Protein AF-A0A967TN69-F1 (afdb_monomer_lite)

Sequence (39 aa):
MIAQHRMVYDALGDRMKGEIHALSMRTLTPEQWAREQAA

pLDDT: mean 72.78, std 9.35, range [55.5, 89.44]

Radius of gyration: 12.67 Å; chains: 1; bounding box: 34×18×25 Å

Secondary structure (DSSP, 8-state):
-HHHHHHHHHHHGGGGTTS-S--------HHHHHHHTT-

Structure (mmCIF, N/CA/C/O backbone):
data_AF-A0A967TN69-F1
#
_entry.id   AF-A0A967TN69-F1
#
loop_
_atom_site.group_PDB
_atom_site.id
_atom_site.type_symbol
_atom_site.label_atom_id
_atom_site.label_alt_id
_atom_site.label_comp_id
_atom_site.label_asym_id
_atom_site.label_entity_id
_atom_site.label_seq_id
_atom_site.pdbx_PDB_ins_code
_atom_site.Cartn_x
_atom_site.Cartn_y
_atom_site.Cartn_z
_atom_site.occupancy
_atom_site.B_iso_or_equiv
_atom_site.auth_seq_id
_atom_site.auth_comp_id
_atom_site.auth_asym_id
_atom_site.auth_atom_id
_atom_site.pdbx_PDB_model_num
ATOM 1 N N . MET A 1 1 ? 2.533 8.954 -7.352 1.00 60.47 1 MET A N 1
ATOM 2 C CA . MET A 1 1 ? 2.453 7.979 -6.238 1.00 60.47 1 MET A CA 1
ATOM 3 C C . MET A 1 1 ? 1.030 7.733 -5.718 1.00 60.47 1 MET A C 1
ATOM 5 O O . MET A 1 1 ? 0.782 6.653 -5.215 1.00 60.47 1 MET A O 1
ATOM 9 N N . ILE A 1 2 ? 0.063 8.642 -5.899 1.00 64.88 2 ILE A N 1
ATOM 10 C CA . ILE A 1 2 ? -1.311 8.474 -5.368 1.00 64.88 2 ILE A CA 1
ATOM 11 C C . ILE A 1 2 ? -2.095 7.317 -6.025 1.00 64.88 2 ILE A C 1
ATOM 13 O O . ILE A 1 2 ? -2.802 6.590 -5.335 1.00 64.88 2 ILE A O 1
ATOM 17 N N . ALA A 1 3 ? -1.946 7.103 -7.339 1.00 75.44 3 ALA A N 1
ATOM 18 C CA . ALA A 1 3 ? -2.707 6.081 -8.071 1.00 75.44 3 ALA A CA 1
ATOM 19 C C . ALA A 1 3 ? -2.408 4.640 -7.614 1.00 75.44 3 ALA A C 1
ATOM 21 O O . ALA A 1 3 ? -3.320 3.832 -7.476 1.00 75.44 3 ALA A O 1
ATOM 22 N N . GLN A 1 4 ? -1.140 4.332 -7.325 1.00 71.94 4 GLN A N 1
ATOM 23 C CA . GLN A 1 4 ? -0.747 3.012 -6.823 1.00 71.94 4 GLN A CA 1
ATOM 24 C C . GLN A 1 4 ? -1.274 2.783 -5.407 1.00 71.94 4 GLN A C 1
ATOM 26 O O . GLN A 1 4 ? -1.818 1.724 -5.118 1.00 71.94 4 GLN A O 1
ATOM 31 N N . HIS A 1 5 ? -1.193 3.804 -4.547 1.00 70.44 5 HIS A N 1
ATOM 32 C CA . HIS A 1 5 ? -1.746 3.719 -3.199 1.00 70.44 5 HIS A CA 1
ATOM 33 C C . HIS A 1 5 ? -3.254 3.468 -3.242 1.00 70.44 5 HIS A C 1
ATOM 35 O O . HIS A 1 5 ? -3.728 2.588 -2.538 1.00 70.44 5 HIS A O 1
ATOM 41 N N . ARG A 1 6 ? -4.001 4.165 -4.109 1.00 77.12 6 ARG A N 1
ATOM 42 C CA . ARG A 1 6 ? -5.451 3.966 -4.263 1.00 77.12 6 ARG A CA 1
ATOM 43 C C . ARG A 1 6 ? -5.798 2.515 -4.611 1.00 77.12 6 ARG A C 1
ATOM 45 O O . ARG A 1 6 ? -6.616 1.920 -3.928 1.00 77.12 6 ARG A O 1
ATOM 52 N N . MET A 1 7 ? -5.111 1.936 -5.595 1.00 79.56 7 MET A N 1
ATOM 53 C CA . MET A 1 7 ? -5.333 0.551 -6.031 1.00 79.56 7 MET A CA 1
ATOM 54 C C . MET A 1 7 ? -5.067 -0.465 -4.912 1.00 79.56 7 MET A C 1
ATOM 56 O O . MET A 1 7 ? -5.806 -1.432 -4.752 1.00 79.56 7 MET A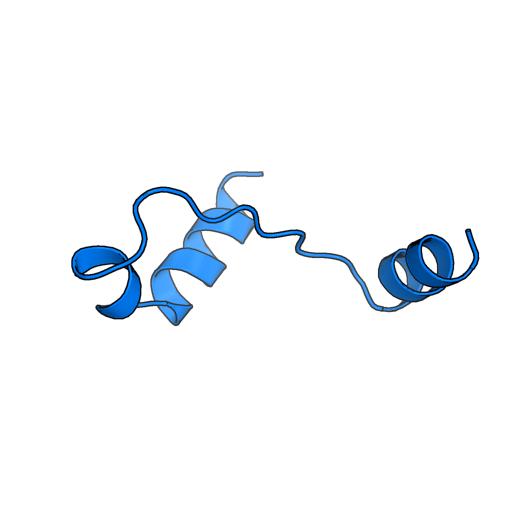 O 1
ATOM 60 N N . VAL A 1 8 ? -4.027 -0.229 -4.113 1.00 73.62 8 VAL A N 1
ATOM 61 C CA . VAL A 1 8 ? -3.674 -1.106 -2.994 1.00 73.62 8 VAL A CA 1
ATOM 62 C C . VAL A 1 8 ? -4.645 -0.936 -1.820 1.00 73.62 8 VAL A C 1
ATOM 64 O O . VAL A 1 8 ? -5.027 -1.922 -1.197 1.00 73.62 8 VAL A O 1
ATOM 67 N N . TYR A 1 9 ? -5.102 0.288 -1.548 1.00 71.25 9 TYR A N 1
ATOM 68 C CA . TYR A 1 9 ? -6.149 0.555 -0.557 1.00 71.25 9 TYR A CA 1
ATOM 69 C C . TYR A 1 9 ? -7.480 -0.102 -0.937 1.00 71.25 9 TYR A C 1
ATOM 71 O O . TYR A 1 9 ? -8.104 -0.735 -0.087 1.00 71.25 9 TYR A O 1
ATOM 79 N N . ASP A 1 10 ? -7.879 -0.009 -2.207 1.00 78.56 10 ASP A N 1
ATOM 80 C CA . ASP A 1 10 ? -9.095 -0.649 -2.714 1.00 78.56 10 ASP A CA 1
ATOM 81 C C . ASP A 1 10 ? -9.001 -2.185 -2.600 1.00 78.56 10 ASP A C 1
ATOM 83 O O . ASP A 1 10 ? -9.977 -2.837 -2.235 1.00 78.56 10 ASP A O 1
ATOM 87 N N . ALA A 1 11 ? -7.816 -2.769 -2.821 1.00 79.88 11 ALA A N 1
ATOM 88 C CA . ALA A 1 11 ? -7.576 -4.206 -2.655 1.00 79.88 11 ALA A CA 1
ATOM 89 C C . ALA A 1 11 ? -7.531 -4.669 -1.182 1.00 79.88 11 ALA A C 1
ATOM 91 O O . ALA A 1 11 ? -7.882 -5.810 -0.881 1.00 79.88 11 ALA A O 1
ATOM 92 N N . LEU A 1 12 ? -7.095 -3.806 -0.257 1.00 74.44 12 LEU A N 1
ATOM 93 C CA . LEU A 1 12 ? -7.025 -4.103 1.181 1.00 74.44 12 LEU A CA 1
ATOM 94 C C . LEU A 1 12 ? -8.394 -4.035 1.876 1.00 74.44 12 LEU A C 1
ATOM 96 O O . LEU A 1 12 ? -8.577 -4.679 2.915 1.00 74.44 12 LEU A O 1
ATOM 100 N N . GLY A 1 13 ? -9.350 -3.291 1.309 1.00 73.06 13 GLY A N 1
ATOM 101 C CA . GLY A 1 13 ? -10.740 -3.242 1.765 1.00 73.06 13 GLY A CA 1
ATOM 102 C C . GLY A 1 13 ? -10.868 -2.975 3.270 1.00 73.06 13 GLY A C 1
ATOM 103 O O . GLY A 1 13 ? -10.298 -2.025 3.807 1.00 73.06 13 GLY A O 1
ATOM 104 N N . ASP A 1 14 ? -11.600 -3.838 3.976 1.00 63.94 14 ASP A N 1
ATOM 105 C CA . ASP A 1 14 ? -11.864 -3.680 5.412 1.00 63.94 14 ASP A CA 1
ATOM 106 C C . ASP A 1 14 ? -10.696 -4.090 6.329 1.00 63.94 14 ASP A C 1
ATOM 108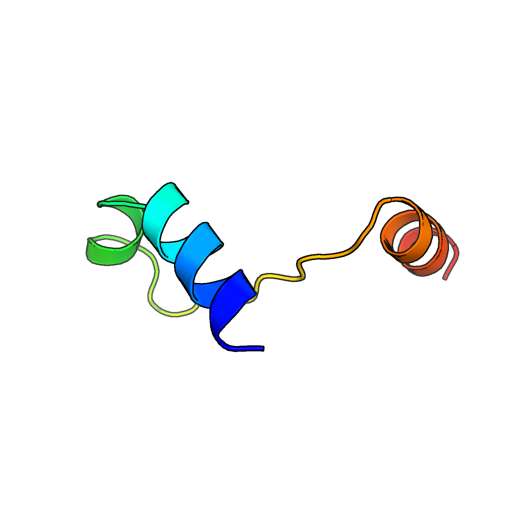 O O . ASP A 1 14 ? -10.715 -3.769 7.518 1.00 63.94 14 ASP A O 1
ATOM 112 N N . ARG A 1 15 ? -9.626 -4.718 5.811 1.00 62.84 15 ARG A N 1
ATOM 113 C CA . ARG A 1 15 ? -8.450 -5.101 6.629 1.00 62.84 15 ARG A CA 1
ATOM 114 C C . ARG A 1 15 ? -7.640 -3.888 7.098 1.00 62.84 15 ARG A C 1
ATOM 116 O O . ARG A 1 15 ? -6.953 -3.960 8.112 1.00 62.84 15 ARG A O 1
ATOM 123 N N . MET A 1 16 ? -7.772 -2.758 6.402 1.00 61.38 16 MET A N 1
ATOM 124 C CA . MET A 1 16 ? -7.180 -1.467 6.778 1.00 61.38 16 MET A CA 1
ATOM 125 C C . MET A 1 16 ? -7.907 -0.784 7.951 1.00 61.38 16 MET A C 1
ATOM 127 O O . MET A 1 16 ? -7.338 0.107 8.573 1.00 61.38 16 MET A O 1
ATOM 131 N N . LYS A 1 17 ? -9.149 -1.181 8.273 1.00 59.44 17 LYS A N 1
ATOM 132 C CA . LYS A 1 17 ? -9.967 -0.530 9.316 1.00 59.44 17 LYS A CA 1
ATOM 133 C C . LYS A 1 17 ? -9.794 -1.118 10.722 1.00 59.44 17 LYS A C 1
ATOM 135 O O . LYS A 1 17 ? -10.248 -0.491 11.672 1.00 59.44 17 LYS A O 1
ATOM 140 N N . GLY A 1 18 ? -9.198 -2.306 10.857 1.00 63.00 18 GLY A N 1
ATOM 141 C CA . GLY A 1 18 ? -9.182 -3.062 12.120 1.00 63.00 18 GLY A CA 1
ATOM 142 C C . GLY A 1 18 ? -7.838 -3.096 12.855 1.00 63.00 18 GLY A C 1
ATOM 143 O O . GLY A 1 18 ? -7.773 -2.710 14.015 1.00 63.00 18 GLY A O 1
ATOM 144 N N . GLU A 1 19 ? -6.771 -3.569 12.200 1.00 58.53 19 GLU A N 1
ATOM 145 C CA . GLU A 1 19 ? -5.547 -4.026 12.899 1.00 58.53 19 GLU A CA 1
ATOM 146 C C . GLU A 1 19 ? -4.250 -3.333 12.448 1.00 58.53 19 GLU A C 1
ATOM 148 O O . GLU A 1 19 ? -3.194 -3.503 13.055 1.00 58.53 19 GLU A O 1
ATOM 153 N N . ILE A 1 20 ? -4.301 -2.534 11.381 1.00 62.91 20 ILE A N 1
ATOM 154 C CA . ILE A 1 20 ? -3.111 -1.971 10.744 1.00 62.91 20 ILE A CA 1
ATOM 155 C C . ILE A 1 20 ? -2.980 -0.486 11.101 1.00 62.91 20 ILE A C 1
ATOM 157 O O . ILE A 1 20 ? -3.591 0.372 10.471 1.00 62.91 20 ILE A O 1
ATOM 161 N N . HIS A 1 21 ? -2.160 -0.165 12.106 1.00 63.56 21 HIS A N 1
ATOM 162 C CA . HIS A 1 21 ? -1.880 1.228 12.494 1.00 63.56 21 HIS A CA 1
ATOM 163 C C . HIS A 1 21 ? -0.835 1.916 11.598 1.00 63.56 21 HIS A C 1
ATOM 165 O O . HIS A 1 21 ? -0.888 3.130 11.412 1.00 63.56 21 HIS A O 1
ATOM 171 N N . ALA A 1 22 ? 0.089 1.153 11.006 1.00 63.88 22 ALA A N 1
ATOM 172 C CA . ALA A 1 22 ? 1.004 1.620 9.968 1.00 63.88 22 ALA A CA 1
ATOM 173 C C . ALA A 1 22 ? 1.453 0.435 9.103 1.00 63.88 22 ALA A C 1
ATOM 175 O O . ALA A 1 22 ? 1.974 -0.552 9.617 1.00 63.88 22 ALA A O 1
ATOM 176 N N . LEU A 1 23 ? 1.268 0.539 7.787 1.00 67.44 23 LEU A N 1
ATOM 177 C CA . LEU A 1 23 ? 1.720 -0.457 6.817 1.00 67.44 23 LEU A CA 1
ATOM 178 C C . LEU A 1 23 ? 2.669 0.206 5.832 1.00 67.44 23 LEU A C 1
ATOM 180 O O . LEU A 1 23 ? 2.272 1.094 5.078 1.00 67.44 23 LEU A O 1
ATOM 184 N N . SER A 1 24 ? 3.924 -0.234 5.835 1.00 68.12 24 SER A N 1
ATOM 185 C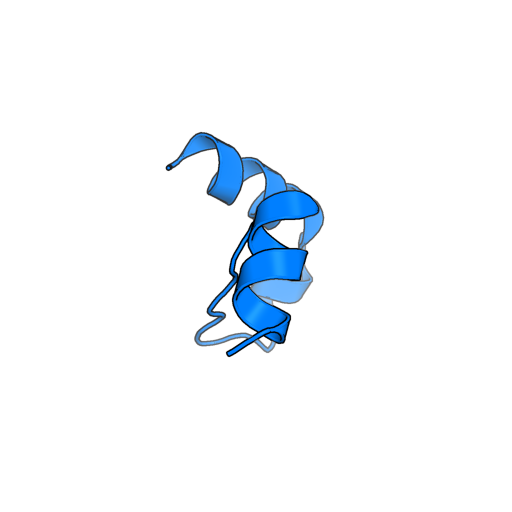 CA . SER A 1 24 ? 4.873 0.131 4.788 1.00 68.12 24 SER A CA 1
ATOM 186 C C . SER A 1 24 ? 4.764 -0.898 3.667 1.00 68.12 24 SER A C 1
ATOM 188 O O . SER A 1 24 ? 5.099 -2.063 3.860 1.00 68.12 24 SER A O 1
ATOM 190 N N . MET A 1 25 ? 4.252 -0.479 2.510 1.00 70.81 25 MET A N 1
ATOM 191 C CA . MET A 1 25 ? 4.169 -1.320 1.313 1.00 70.81 25 MET A CA 1
ATOM 192 C C . MET A 1 25 ? 5.122 -0.791 0.258 1.00 70.81 25 MET A C 1
ATOM 194 O O . MET A 1 25 ? 5.123 0.403 -0.041 1.00 70.81 25 MET A O 1
ATOM 198 N N . ARG A 1 26 ? 5.906 -1.695 -0.330 1.00 73.50 26 ARG A N 1
ATOM 199 C CA . ARG A 1 26 ? 6.733 -1.410 -1.501 1.00 73.50 26 ARG A CA 1
ATOM 200 C C . ARG A 1 26 ? 6.113 -2.103 -2.708 1.00 73.50 26 ARG A C 1
ATOM 202 O O . ARG A 1 26 ? 6.218 -3.316 -2.854 1.00 73.50 26 ARG A O 1
ATOM 209 N N . THR A 1 27 ? 5.442 -1.339 -3.564 1.00 79.50 27 THR A N 1
ATOM 210 C CA . THR A 1 27 ? 4.941 -1.818 -4.861 1.00 79.50 27 THR A CA 1
ATOM 211 C C . THR A 1 27 ? 6.078 -1.812 -5.875 1.00 79.50 27 THR A C 1
ATOM 213 O O . THR A 1 27 ? 6.264 -0.851 -6.619 1.00 79.50 27 THR A O 1
ATOM 216 N N . LEU A 1 28 ? 6.872 -2.878 -5.855 1.00 84.94 28 LEU A N 1
ATOM 217 C CA . LEU A 1 28 ? 7.991 -3.082 -6.770 1.00 84.94 28 LEU A CA 1
ATOM 218 C C . LEU A 1 28 ? 7.531 -3.859 -8.008 1.00 84.94 28 LEU A C 1
ATOM 220 O O . LEU A 1 28 ? 6.676 -4.740 -7.914 1.00 84.94 28 LEU A O 1
ATOM 224 N N . THR A 1 29 ? 8.114 -3.557 -9.168 1.00 86.44 29 THR A N 1
ATOM 225 C CA . THR A 1 29 ? 8.005 -4.438 -10.341 1.00 86.44 29 THR A CA 1
ATOM 226 C C . THR A 1 29 ? 8.867 -5.692 -10.143 1.00 86.44 29 THR A C 1
ATOM 228 O O . THR A 1 29 ? 9.780 -5.680 -9.308 1.00 86.44 29 THR A O 1
ATOM 231 N N . PRO A 1 30 ? 8.639 -6.774 -10.909 1.00 86.00 30 PRO A N 1
ATOM 232 C CA . PRO A 1 30 ? 9.454 -7.986 -10.811 1.00 86.00 30 PRO A CA 1
ATOM 233 C C . PRO A 1 30 ? 10.963 -7.722 -10.948 1.00 86.00 30 PRO A C 1
ATOM 235 O O . PRO A 1 30 ? 11.763 -8.292 -10.210 1.00 86.00 30 PRO A O 1
ATOM 238 N N . GLU A 1 31 ? 11.364 -6.805 -11.833 1.00 89.44 31 GLU A N 1
ATOM 239 C CA . GLU A 1 31 ? 12.765 -6.426 -12.048 1.00 89.44 31 GLU A CA 1
ATOM 240 C C . GLU A 1 31 ? 13.341 -5.644 -10.864 1.00 89.44 31 GLU A C 1
ATOM 242 O O . GLU A 1 31 ? 14.515 -5.795 -10.529 1.00 89.44 31 GLU A O 1
ATOM 247 N N . GLN A 1 32 ? 12.531 -4.795 -10.229 1.00 87.69 32 GLN A N 1
ATOM 248 C CA . GLN A 1 32 ? 12.938 -4.038 -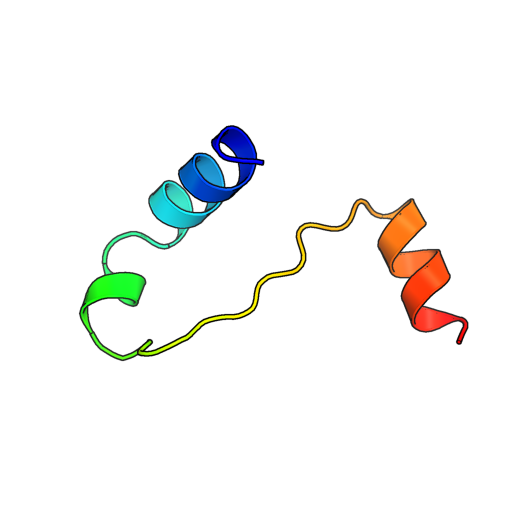9.046 1.00 87.69 32 GLN A CA 1
ATOM 249 C C . GLN A 1 32 ? 13.086 -4.956 -7.830 1.00 87.69 32 GLN A C 1
ATOM 251 O O . GLN A 1 32 ? 14.060 -4.831 -7.093 1.00 87.69 32 GLN A O 1
ATOM 256 N N . TRP A 1 33 ? 12.177 -5.920 -7.665 1.00 86.94 33 TRP A N 1
ATOM 257 C CA . TRP A 1 33 ? 12.276 -6.951 -6.632 1.00 86.94 33 TRP A CA 1
ATOM 258 C C . TRP A 1 33 ? 13.529 -7.816 -6.803 1.00 86.94 33 TRP A C 1
ATOM 260 O O . TRP A 1 33 ? 14.259 -8.048 -5.843 1.00 86.94 33 TRP A O 1
ATOM 270 N N . ALA A 1 34 ? 13.832 -8.230 -8.038 1.00 84.44 34 ALA A N 1
ATOM 271 C CA . ALA A 1 34 ? 15.041 -8.992 -8.345 1.00 84.44 34 ALA A CA 1
ATOM 272 C C . ALA A 1 34 ? 16.333 -8.226 -8.002 1.00 84.44 34 ALA A C 1
ATOM 274 O O . ALA A 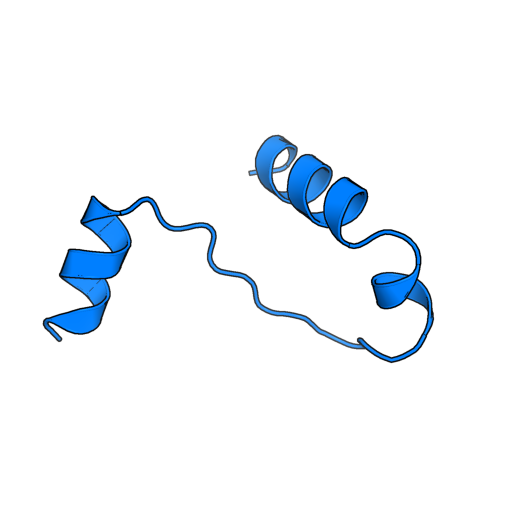1 34 ? 17.314 -8.838 -7.591 1.00 84.44 34 ALA A O 1
ATOM 275 N N . ARG A 1 35 ? 16.334 -6.892 -8.141 1.00 84.38 35 ARG A N 1
ATOM 276 C CA . ARG A 1 35 ? 17.462 -6.038 -7.732 1.00 84.38 35 ARG A CA 1
ATOM 277 C C . ARG A 1 35 ? 17.540 -5.833 -6.218 1.00 84.38 35 ARG A C 1
ATOM 279 O O . ARG A 1 35 ? 18.648 -5.733 -5.711 1.00 84.38 35 ARG A O 1
ATOM 286 N N . GLU A 1 36 ? 16.408 -5.766 -5.511 1.00 82.25 36 GLU A N 1
ATOM 287 C CA . GLU A 1 36 ? 16.387 -5.619 -4.043 1.00 82.25 36 GLU A CA 1
ATOM 288 C C . GLU A 1 36 ? 16.887 -6.893 -3.337 1.00 82.25 36 GLU A C 1
ATOM 290 O O . GLU A 1 36 ? 17.618 -6.796 -2.362 1.00 82.25 36 GLU A O 1
ATOM 295 N N . GLN A 1 37 ? 16.567 -8.080 -3.866 1.00 71.44 37 GLN A N 1
ATOM 296 C CA . GLN A 1 37 ? 16.975 -9.380 -3.300 1.00 71.44 37 GLN A CA 1
ATOM 297 C C . GLN A 1 37 ? 18.456 -9.734 -3.523 1.00 71.44 37 GLN A C 1
ATOM 299 O O . GLN A 1 37 ? 18.950 -10.702 -2.949 1.00 71.44 37 GLN A O 1
ATOM 304 N N . 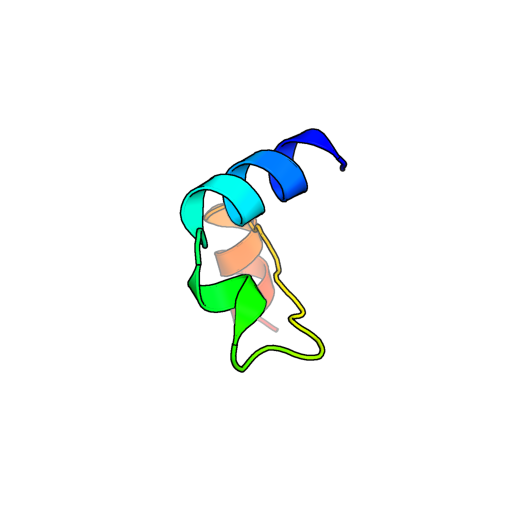ALA A 1 38 ? 19.148 -9.011 -4.406 1.00 69.50 38 ALA A N 1
ATOM 305 C CA . ALA A 1 38 ? 20.546 -9.265 -4.753 1.00 69.50 38 ALA A CA 1
ATOM 306 C C . ALA A 1 38 ? 21.547 -8.432 -3.922 1.00 69.50 38 ALA A C 1
ATOM 308 O O . ALA A 1 38 ? 22.745 -8.483 -4.207 1.00 69.50 38 ALA A O 1
ATOM 309 N N . ALA A 1 39 ? 21.060 -7.656 -2.946 1.00 55.50 39 ALA A N 1
ATOM 310 C CA . ALA A 1 39 ? 21.842 -6.832 -2.019 1.00 55.50 39 ALA A CA 1
ATOM 311 C C . ALA A 1 39 ? 21.936 -7.493 -0.637 1.00 55.50 39 ALA A C 1
ATOM 313 O O . ALA A 1 39 ? 23.015 -7.368 -0.016 1.00 55.50 39 ALA A O 1
#

Foldseek 3Di:
DVVVVVVVPVVCPCVCVPDPPDDDDDPDDPVRVVVVVVD